Protein AF-A0A6A0GXQ6-F1 (afdb_monomer_lite)

Secondary structure (DSSP, 8-state):
-GGG-TTTTT-SGGG-----HHHHHTT-S-TT-EEE--SS---TT-TTTTTTB-GGG--BTTTTBS--PPPTTTT--HHHHHHHHHHPPSSSSSS---TTTTSEEE-

Foldseek 3Di:
DACPPCQDALVDVVSDHPPLVVCVVVVQQQAPAEDEQPAQFAQCPDLQRVVQEDLVNEDDPPVGGSHRHHDPPPPSCPSNVVQQQAAGAPPPPDDHGHSRNNHRYYD

pLDDT: mean 97.02, std 3.21, range [77.69, 98.88]

Organism: Hyalella azteca (NCBI:txid294128)

Structure (mmCIF, N/CA/C/O backbone):
data_AF-A0A6A0GXQ6-F1
#
_entry.id   AF-A0A6A0GXQ6-F1
#
loop_
_atom_site.group_PDB
_atom_site.id
_atom_site.type_symbol
_atom_site.label_atom_id
_atom_site.label_alt_id
_atom_site.label_comp_id
_atom_site.label_asym_id
_atom_site.label_entity_id
_atom_site.label_seq_id
_atom_site.pdbx_PDB_ins_code
_atom_site.Cartn_x
_atom_site.Cartn_y
_atom_site.Cartn_z
_atom_site.occupancy
_atom_site.B_iso_or_equiv
_atom_site.auth_seq_id
_atom_site.auth_comp_id
_atom_site.auth_asym_id
_atom_site.auth_atom_id
_atom_site.pdbx_PDB_model_num
ATOM 1 N N . MET A 1 1 ? 1.145 -6.807 13.036 1.00 93.50 1 MET A N 1
ATOM 2 C CA . MET A 1 1 ? 1.440 -5.407 13.424 1.00 93.50 1 MET A CA 1
ATOM 3 C C . MET A 1 1 ? 0.217 -4.490 13.428 1.00 93.50 1 MET A C 1
ATOM 5 O O . MET A 1 1 ? 0.353 -3.414 13.987 1.00 93.50 1 MET A O 1
ATOM 9 N N . TYR A 1 2 ? -0.976 -4.871 12.934 1.00 95.62 2 TYR A N 1
ATOM 10 C CA . TYR A 1 2 ? -2.162 -3.984 12.965 1.00 95.62 2 TYR A CA 1
ATOM 11 C C . TYR A 1 2 ? -2.444 -3.334 14.332 1.00 95.62 2 TYR A C 1
ATOM 13 O O . TYR A 1 2 ? -2.738 -2.148 14.394 1.00 95.62 2 TYR A O 1
ATOM 21 N N . GLY A 1 3 ? -2.262 -4.061 15.442 1.00 95.69 3 GLY A N 1
ATOM 22 C CA . GLY A 1 3 ? -2.396 -3.500 16.796 1.00 95.69 3 GLY A CA 1
ATOM 23 C C . GLY A 1 3 ? -1.464 -2.312 17.104 1.00 95.69 3 GLY A C 1
ATOM 24 O O . GLY A 1 3 ? -1.776 -1.516 17.979 1.00 95.69 3 GLY A O 1
ATOM 25 N N . GLN A 1 4 ? -0.357 -2.160 16.371 1.00 97.19 4 GLN A N 1
ATOM 26 C CA . GLN A 1 4 ? 0.614 -1.063 16.497 1.00 97.19 4 GLN A CA 1
ATOM 27 C C . GLN A 1 4 ? 0.333 0.107 15.534 1.00 97.19 4 GLN A C 1
ATOM 29 O O . GLN A 1 4 ? 0.910 1.180 15.700 1.00 97.19 4 GLN A O 1
ATOM 34 N N . GLN A 1 5 ? -0.552 -0.061 14.543 1.00 97.94 5 GLN A N 1
ATOM 35 C CA . GLN A 1 5 ? -0.946 1.000 13.607 1.00 97.94 5 GLN A CA 1
ATOM 36 C C . GLN A 1 5 ? -2.005 1.903 14.245 1.00 97.94 5 GLN A C 1
ATOM 38 O O . GLN A 1 5 ? -3.168 1.925 13.840 1.00 97.94 5 GLN A O 1
ATOM 43 N N . TRP A 1 6 ? -1.579 2.648 15.266 1.00 97.81 6 TRP A N 1
ATOM 44 C CA . TRP A 1 6 ? -2.411 3.545 16.073 1.00 97.81 6 TRP A CA 1
ATOM 45 C C . TRP A 1 6 ? -3.264 4.504 15.232 1.00 97.81 6 TRP A C 1
ATOM 47 O O . TRP A 1 6 ? -4.384 4.834 15.614 1.00 97.81 6 TRP A O 1
ATOM 57 N N . TYR A 1 7 ? -2.755 4.894 14.060 1.00 97.88 7 TYR A N 1
ATOM 58 C CA . TYR A 1 7 ? -3.397 5.787 13.098 1.00 97.88 7 TYR A CA 1
ATOM 59 C C . TYR A 1 7 ? -4.589 5.159 12.344 1.00 97.88 7 TYR A C 1
ATOM 61 O O . TYR A 1 7 ? -5.322 5.885 11.671 1.00 97.88 7 TYR A O 1
ATOM 69 N N . LEU A 1 8 ? -4.820 3.843 12.468 1.00 97.88 8 LEU A N 1
ATOM 70 C CA . LEU A 1 8 ? -5.943 3.112 11.848 1.00 97.88 8 LEU A CA 1
ATOM 71 C C . LEU A 1 8 ? -6.930 2.500 12.847 1.00 97.88 8 LEU A C 1
ATOM 73 O O . LEU A 1 8 ? -8.004 2.060 12.434 1.00 97.88 8 LEU A O 1
ATOM 77 N N . ASN A 1 9 ? -6.543 2.363 14.116 1.00 96.31 9 ASN A N 1
ATOM 78 C CA . ASN A 1 9 ? -7.216 1.464 15.058 1.00 96.31 9 ASN A CA 1
ATOM 79 C C . ASN A 1 9 ? -7.576 2.124 16.401 1.00 96.31 9 ASN A C 1
ATOM 81 O O . ASN A 1 9 ? -7.770 1.420 17.392 1.00 96.31 9 ASN A O 1
ATOM 85 N N . ARG A 1 10 ? -7.647 3.463 16.446 1.00 95.75 10 ARG A N 1
ATOM 86 C CA . ARG A 1 10 ? -7.842 4.267 17.670 1.00 95.75 10 ARG A CA 1
ATOM 87 C C . ARG A 1 10 ? -6.787 4.044 18.757 1.00 95.75 10 ARG A C 1
ATOM 89 O O . ARG A 1 10 ? -7.055 4.273 19.934 1.00 95.75 10 ARG A O 1
ATOM 96 N N . GLY A 1 11 ? -5.591 3.598 18.383 1.00 94.69 11 GLY A N 1
ATOM 97 C CA . GLY A 1 11 ? -4.497 3.339 19.319 1.00 94.69 11 GLY A CA 1
ATOM 98 C C . GLY A 1 11 ? -3.775 4.597 19.813 1.00 94.69 11 GLY A C 1
ATOM 99 O O . GLY A 1 11 ? -2.924 4.488 20.694 1.00 94.69 11 GLY A O 1
ATOM 100 N N . ALA A 1 12 ? -4.065 5.781 19.258 1.00 95.12 12 ALA A N 1
ATOM 101 C CA . ALA A 1 12 ? -3.449 7.029 19.705 1.00 95.12 12 ALA A CA 1
ATOM 102 C C . ALA A 1 12 ? -4.010 7.501 21.055 1.00 95.12 12 ALA A C 1
ATOM 104 O O . ALA A 1 12 ? -5.110 7.126 21.469 1.00 95.12 12 ALA A O 1
ATOM 105 N N . ASN A 1 13 ? -3.282 8.405 21.718 1.00 95.19 13 ASN A N 1
ATOM 106 C CA . ASN A 1 13 ? -3.768 9.064 22.929 1.00 95.19 13 ASN A CA 1
ATOM 107 C C . ASN A 1 13 ? -5.121 9.750 22.666 1.00 95.19 13 ASN A C 1
ATOM 109 O O . ASN A 1 13 ? -5.258 10.476 21.687 1.00 95.19 13 ASN A O 1
ATOM 113 N N . GLY A 1 14 ? -6.114 9.521 23.526 1.00 94.31 14 GLY A N 1
ATOM 114 C CA . GLY A 1 14 ? -7.475 10.038 23.337 1.00 94.31 14 GLY A CA 1
ATOM 115 C C . GLY A 1 14 ? -8.326 9.276 22.312 1.00 94.31 14 GLY A C 1
ATOM 116 O O . GLY A 1 14 ? -9.447 9.694 22.040 1.00 94.31 14 GLY A O 1
ATOM 117 N N . GLY A 1 15 ? -7.833 8.159 21.763 1.00 95.25 15 GLY A N 1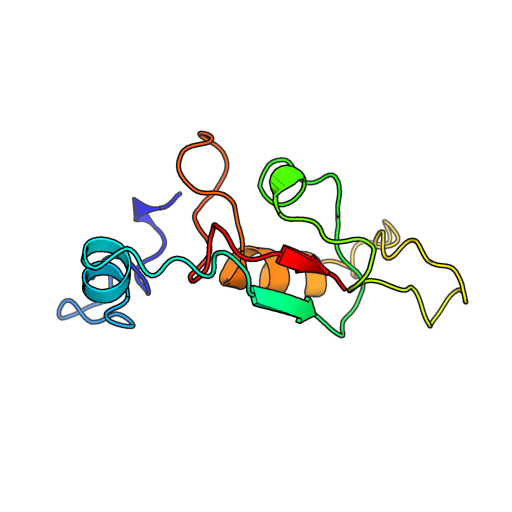
ATOM 118 C CA . GLY A 1 15 ? -8.574 7.330 20.809 1.00 95.25 15 GLY A CA 1
ATOM 119 C C . GLY A 1 15 ? -8.637 7.901 19.390 1.00 95.25 15 GLY A C 1
ATOM 120 O O . GLY A 1 15 ? -9.504 7.495 18.617 1.00 95.25 15 GLY A O 1
ATOM 121 N N . TYR A 1 16 ? -7.757 8.851 19.053 1.00 97.19 16 TYR A N 1
ATOM 122 C CA . TYR A 1 16 ? -7.704 9.465 17.725 1.00 97.19 16 TYR A CA 1
ATOM 123 C C . TYR A 1 16 ? -7.118 8.515 16.672 1.00 97.19 16 TYR A C 1
ATOM 125 O O . TYR A 1 16 ? -6.193 7.751 16.943 1.00 97.19 16 TYR A O 1
ATOM 133 N N . ASP A 1 17 ? -7.648 8.596 15.455 1.00 98.06 17 ASP A N 1
ATOM 134 C CA . ASP A 1 17 ? -7.163 7.917 14.256 1.00 98.06 17 ASP A CA 1
ATOM 135 C C . ASP A 1 17 ? -7.693 8.633 12.997 1.00 98.06 17 ASP A C 1
ATOM 137 O O . ASP A 1 17 ? -8.355 9.670 13.085 1.00 98.06 17 ASP A O 1
ATOM 141 N N . MET A 1 18 ? -7.415 8.085 11.812 1.00 98.12 18 MET A N 1
ATOM 142 C CA . MET A 1 18 ? -7.950 8.598 10.542 1.00 98.12 18 MET A CA 1
ATOM 143 C C . MET A 1 18 ? -9.420 8.213 10.283 1.00 98.12 18 MET A C 1
ATOM 145 O O . MET A 1 18 ? -9.962 8.530 9.226 1.00 98.12 18 MET A O 1
ATOM 149 N N . ASN A 1 19 ? -10.075 7.514 11.216 1.00 97.88 19 ASN A N 1
ATOM 150 C CA . ASN A 1 19 ? -11.454 7.044 11.112 1.00 97.88 19 ASN A CA 1
ATOM 151 C C . ASN A 1 19 ? -11.737 6.221 9.834 1.00 97.88 19 ASN A C 1
ATOM 153 O O . ASN A 1 19 ? -12.767 6.390 9.177 1.00 97.88 19 ASN A O 1
ATOM 157 N N . VAL A 1 20 ? -10.819 5.313 9.478 1.00 98.19 20 VAL A N 1
ATOM 158 C CA . VAL A 1 20 ? -10.912 4.475 8.263 1.00 98.19 20 VAL A CA 1
ATOM 159 C C . VAL A 1 20 ? -11.848 3.274 8.460 1.00 98.19 20 VAL A C 1
ATOM 161 O O . VAL A 1 20 ? -12.523 2.847 7.523 1.00 98.19 20 VAL A O 1
ATOM 164 N N . ALA A 1 21 ? -11.962 2.748 9.684 1.00 97.25 21 ALA A N 1
ATOM 165 C CA . ALA A 1 21 ? -12.753 1.547 9.965 1.00 97.25 21 ALA A CA 1
ATOM 166 C C . ALA A 1 21 ? -14.229 1.629 9.502 1.00 97.25 21 ALA A C 1
ATOM 168 O O . ALA A 1 21 ? -14.707 0.658 8.910 1.00 97.25 21 ALA A O 1
ATOM 169 N N . PRO A 1 22 ? -14.961 2.753 9.664 1.00 98.31 22 PRO A N 1
ATOM 170 C CA . PRO A 1 22 ? -16.306 2.888 9.099 1.00 98.31 22 PRO A CA 1
ATOM 171 C C . PRO A 1 22 ? -16.365 2.799 7.565 1.00 98.31 22 PRO A C 1
ATOM 173 O O . PRO A 1 22 ? -17.370 2.338 7.026 1.00 98.31 22 PRO A O 1
ATOM 176 N N . ALA A 1 23 ? -15.320 3.221 6.843 1.00 98.62 23 ALA A N 1
ATOM 177 C CA . ALA A 1 23 ? -15.254 3.065 5.388 1.00 98.62 23 ALA A CA 1
ATOM 178 C C . ALA A 1 23 ? -15.102 1.584 5.006 1.00 98.62 23 ALA A C 1
ATOM 180 O O . ALA A 1 23 ? -15.847 1.091 4.157 1.00 98.62 23 ALA A O 1
ATOM 181 N N . TRP A 1 24 ? -14.232 0.853 5.711 1.00 98.50 24 TRP A N 1
ATOM 182 C CA . TRP A 1 24 ? -14.083 -0.595 5.541 1.00 98.50 24 TRP A CA 1
ATOM 183 C C . TRP A 1 24 ? -15.371 -1.358 5.873 1.00 98.50 24 TRP A C 1
ATOM 185 O O . TRP A 1 24 ? -15.751 -2.256 5.126 1.00 98.50 24 TRP A O 1
ATOM 195 N N . GLN A 1 25 ? -16.095 -0.972 6.931 1.00 98.44 25 GLN A N 1
ATOM 196 C CA . GLN A 1 25 ? -17.394 -1.566 7.293 1.00 98.44 25 GLN A CA 1
ATOM 197 C C . GLN A 1 25 ? -18.466 -1.361 6.214 1.00 98.44 25 GLN A C 1
ATOM 199 O O . GLN A 1 25 ? -19.345 -2.203 6.051 1.00 98.44 25 GLN A O 1
ATOM 204 N N . LYS A 1 26 ? -18.380 -0.267 5.450 1.00 98.62 26 LYS A N 1
ATOM 205 C CA . LYS A 1 26 ? -19.226 -0.019 4.271 1.00 98.62 26 LYS A CA 1
ATOM 206 C C . LYS A 1 26 ? -18.734 -0.740 3.007 1.00 98.62 26 LYS A C 1
ATOM 208 O O . LYS A 1 26 ? -19.373 -0.629 1.966 1.00 98.62 26 LYS A O 1
ATOM 213 N N . GLY A 1 27 ? -17.618 -1.466 3.081 1.00 98.38 27 GLY A N 1
ATOM 214 C CA . GLY A 1 27 ? -17.028 -2.220 1.972 1.00 98.38 27 GLY A CA 1
ATOM 215 C C . GLY A 1 27 ? -16.028 -1.438 1.112 1.00 98.38 27 GLY A C 1
ATOM 216 O O . GLY A 1 27 ? -15.515 -1.983 0.133 1.00 98.38 27 GLY A O 1
ATOM 217 N N . TYR A 1 28 ? -15.707 -0.187 1.457 1.00 98.75 28 TYR A N 1
ATOM 218 C CA . TYR A 1 28 ? -14.746 0.624 0.705 1.00 98.75 28 TYR A CA 1
ATOM 219 C C . TYR A 1 28 ? -13.321 0.312 1.149 1.00 98.75 28 TYR A C 1
ATOM 221 O O . TYR A 1 28 ? -12.924 0.667 2.250 1.00 98.75 28 TYR A O 1
ATOM 229 N N . THR A 1 29 ? -12.556 -0.359 0.290 1.00 98.75 29 THR A N 1
ATOM 230 C CA . THR A 1 29 ? -11.213 -0.890 0.612 1.00 98.75 29 THR A CA 1
ATOM 231 C C . THR A 1 29 ? -10.159 -0.538 -0.442 1.00 98.75 29 THR A C 1
ATOM 233 O O . THR A 1 29 ? -9.064 -1.090 -0.433 1.00 98.75 29 THR A O 1
ATOM 236 N N . GLY A 1 30 ? -10.502 0.350 -1.381 1.00 98.62 30 GLY A N 1
ATOM 237 C CA . GLY A 1 30 ? -9.656 0.710 -2.525 1.00 98.62 30 GLY A CA 1
ATOM 238 C C . GLY A 1 30 ? -9.791 -0.201 -3.746 1.00 98.62 30 GLY A C 1
ATOM 239 O O . GLY A 1 30 ? -9.188 0.078 -4.774 1.00 98.62 30 GLY A O 1
ATOM 240 N N . LYS A 1 31 ? -10.606 -1.262 -3.678 1.00 98.69 31 LYS A N 1
ATOM 241 C CA . LYS A 1 31 ? -10.815 -2.184 -4.804 1.00 98.69 31 LYS A CA 1
ATOM 242 C C . LYS A 1 31 ? -11.209 -1.441 -6.087 1.00 98.69 31 LYS A C 1
ATOM 244 O O . LYS A 1 31 ? -12.212 -0.732 -6.104 1.00 98.69 31 LYS A O 1
ATOM 249 N N . GLY A 1 32 ? -10.458 -1.683 -7.162 1.00 98.38 32 GLY A N 1
ATOM 250 C CA . GLY A 1 32 ? -10.674 -1.069 -8.478 1.00 98.38 32 GLY A CA 1
ATOM 251 C C . GLY A 1 32 ? -10.001 0.294 -8.666 1.00 98.38 32 GLY A C 1
ATOM 252 O O . GLY A 1 32 ? -10.159 0.892 -9.724 1.00 98.38 32 GLY A O 1
ATOM 253 N N . VAL A 1 33 ? -9.262 0.776 -7.664 1.00 98.81 33 VAL A N 1
ATOM 254 C CA . VAL A 1 33 ? -8.393 1.955 -7.753 1.00 98.81 33 VAL A CA 1
ATOM 255 C C . VAL A 1 33 ? -6.942 1.485 -7.786 1.00 98.81 33 VAL A C 1
ATOM 257 O O . VAL A 1 33 ? -6.592 0.549 -7.067 1.00 98.81 33 VAL A O 1
ATOM 260 N N . THR A 1 34 ? -6.109 2.158 -8.576 1.00 98.69 34 THR A N 1
ATOM 261 C CA . THR A 1 34 ? -4.655 1.969 -8.586 1.00 98.69 34 THR A CA 1
ATOM 262 C C . THR A 1 34 ? -3.970 3.253 -8.124 1.00 98.69 34 THR A C 1
ATOM 264 O O . THR A 1 34 ? -4.376 4.350 -8.512 1.00 98.69 34 THR A O 1
ATOM 267 N N . VAL A 1 35 ? -2.944 3.117 -7.286 1.00 98.88 35 VAL A N 1
ATOM 268 C CA . VAL A 1 35 ? -2.100 4.208 -6.779 1.00 98.88 35 VAL A CA 1
ATOM 269 C C . VAL A 1 35 ? -0.651 3.943 -7.196 1.00 98.88 35 VAL A C 1
ATOM 271 O O . VAL A 1 35 ? -0.229 2.793 -7.219 1.00 98.88 35 VAL A O 1
ATOM 274 N N . SER A 1 36 ? 0.113 4.986 -7.521 1.00 98.75 36 SER A N 1
ATOM 275 C CA . SER A 1 36 ? 1.550 4.884 -7.820 1.00 98.75 36 SER A CA 1
ATOM 276 C C . SER A 1 36 ? 2.345 5.762 -6.852 1.00 98.75 36 SER A C 1
ATOM 278 O O . SER A 1 36 ? 1.927 6.884 -6.550 1.00 98.75 36 SER A O 1
ATOM 280 N N . ILE A 1 37 ? 3.449 5.230 -6.333 1.00 98.75 37 ILE A N 1
ATOM 281 C CA . ILE A 1 37 ? 4.342 5.879 -5.372 1.00 98.75 37 ILE A CA 1
ATOM 282 C C . ILE A 1 37 ? 5.588 6.356 -6.119 1.00 98.75 37 ILE A C 1
ATOM 284 O O . ILE A 1 37 ? 6.481 5.569 -6.394 1.00 98.75 37 ILE A O 1
ATOM 288 N N . LEU A 1 38 ? 5.655 7.647 -6.440 1.00 98.31 38 LEU A N 1
ATOM 289 C CA . LEU A 1 38 ? 6.807 8.224 -7.139 1.00 98.31 38 LEU A CA 1
ATOM 290 C C . LEU A 1 38 ? 7.952 8.482 -6.152 1.00 98.31 38 LEU A C 1
ATOM 292 O O . LEU A 1 38 ? 7.958 9.517 -5.483 1.00 98.31 38 LEU A O 1
ATOM 296 N N . ASP A 1 39 ? 8.879 7.531 -6.035 1.00 97.50 39 ASP A N 1
ATOM 297 C CA . ASP A 1 39 ? 9.882 7.519 -4.964 1.00 97.50 39 ASP A CA 1
ATOM 298 C C . ASP A 1 39 ? 11.175 6.756 -5.346 1.00 97.50 39 ASP A C 1
ATOM 300 O O . ASP A 1 39 ? 11.580 6.764 -6.506 1.00 97.50 39 ASP A O 1
ATOM 304 N N . ASP A 1 40 ? 11.850 6.123 -4.381 1.00 96.19 40 ASP A N 1
ATOM 305 C CA . ASP A 1 40 ? 13.104 5.366 -4.532 1.00 96.19 40 ASP A CA 1
ATOM 306 C C . ASP A 1 40 ? 12.931 3.892 -4.964 1.00 96.19 40 ASP A C 1
ATOM 308 O O . ASP A 1 40 ? 13.875 3.098 -4.890 1.00 96.19 40 ASP A O 1
ATOM 312 N N . GLY A 1 41 ? 11.735 3.538 -5.437 1.00 97.50 41 GLY A N 1
ATOM 313 C CA . GLY A 1 41 ? 11.356 2.197 -5.875 1.00 97.50 41 GLY A CA 1
ATOM 314 C C . GLY A 1 41 ? 10.412 1.473 -4.911 1.00 97.50 41 GLY A C 1
ATOM 315 O O . GLY A 1 41 ? 10.211 1.841 -3.748 1.00 97.50 41 GLY 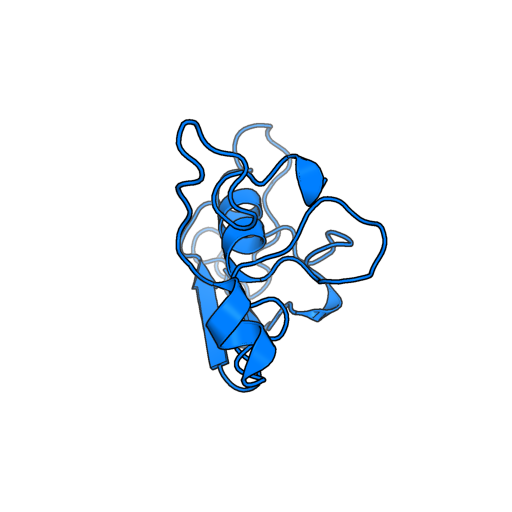A O 1
ATOM 316 N N . ILE A 1 42 ? 9.814 0.391 -5.401 1.00 98.06 42 ILE A N 1
ATOM 317 C CA . ILE A 1 42 ? 8.894 -0.459 -4.644 1.00 98.06 42 ILE A CA 1
ATOM 318 C C . ILE A 1 42 ? 9.380 -1.903 -4.689 1.00 98.06 42 ILE A C 1
ATOM 320 O O . ILE A 1 42 ? 9.543 -2.499 -5.751 1.00 98.06 42 ILE A O 1
ATOM 324 N N . GLN A 1 43 ? 9.587 -2.502 -3.515 1.00 97.88 43 GLN A N 1
ATOM 325 C CA . GLN A 1 43 ? 9.883 -3.922 -3.395 1.00 97.88 43 GLN A CA 1
ATOM 326 C C . GLN A 1 43 ? 8.620 -4.722 -3.736 1.00 97.88 43 GLN A C 1
ATOM 328 O O . GLN A 1 43 ? 7.880 -5.184 -2.864 1.00 97.88 43 GLN A O 1
ATOM 333 N N . HIS A 1 44 ? 8.357 -4.877 -5.029 1.00 98.06 44 HIS A N 1
ATOM 334 C CA . HIS A 1 44 ? 7.122 -5.453 -5.545 1.00 98.06 44 HIS A CA 1
ATOM 335 C C . HIS A 1 44 ? 6.943 -6.932 -5.155 1.00 98.06 44 HIS A C 1
ATOM 337 O O . HIS A 1 44 ? 5.826 -7.442 -5.159 1.00 98.06 44 HIS A O 1
ATOM 343 N N . ASN A 1 45 ? 8.017 -7.626 -4.755 1.00 97.94 45 ASN A N 1
ATOM 344 C CA . ASN A 1 45 ? 7.969 -8.994 -4.230 1.00 97.94 45 ASN A CA 1
ATOM 345 C C . ASN A 1 45 ? 7.793 -9.086 -2.699 1.00 97.94 45 ASN A C 1
ATOM 347 O O . ASN A 1 45 ? 7.791 -10.194 -2.156 1.00 97.94 45 ASN A O 1
ATOM 351 N N . HIS A 1 46 ? 7.635 -7.963 -1.989 1.00 98.06 46 HIS A N 1
ATOM 352 C CA . HIS A 1 46 ? 7.412 -7.973 -0.544 1.00 98.06 46 HIS A CA 1
ATOM 353 C C . HIS A 1 46 ? 6.101 -8.723 -0.216 1.00 98.06 46 HIS A C 1
ATOM 355 O O . HIS A 1 46 ? 5.083 -8.454 -0.860 1.00 98.06 46 HIS A O 1
ATOM 361 N N . PRO A 1 47 ? 6.052 -9.622 0.793 1.00 98.06 47 PRO A N 1
ATOM 362 C CA . PRO A 1 47 ? 4.873 -10.468 1.043 1.00 98.06 47 PRO A CA 1
ATOM 363 C C . PRO A 1 47 ? 3.584 -9.700 1.370 1.00 98.06 47 PRO A C 1
ATOM 365 O O . PRO A 1 47 ? 2.489 -10.243 1.249 1.00 98.06 47 PRO A O 1
ATOM 368 N N . ASP A 1 48 ? 3.723 -8.441 1.789 1.00 97.94 48 ASP A N 1
ATOM 369 C CA . ASP A 1 48 ? 2.609 -7.535 2.089 1.00 97.94 48 ASP A CA 1
ATOM 370 C C . ASP A 1 48 ? 2.193 -6.649 0.900 1.00 97.94 48 ASP A C 1
ATOM 372 O O . ASP A 1 48 ? 1.192 -5.954 0.986 1.00 97.94 48 ASP A O 1
ATOM 376 N N . ILE A 1 49 ? 2.944 -6.668 -0.205 1.00 98.50 49 ILE A N 1
ATOM 377 C CA . ILE A 1 49 ? 2.706 -5.852 -1.410 1.00 98.50 49 ILE A CA 1
ATOM 378 C C . ILE A 1 49 ? 2.365 -6.723 -2.622 1.00 98.50 49 ILE A C 1
ATOM 380 O O . ILE A 1 49 ? 1.498 -6.357 -3.408 1.00 98.50 49 ILE A O 1
ATOM 384 N N . ALA A 1 50 ? 2.993 -7.894 -2.762 1.00 98.31 50 ALA A N 1
ATOM 385 C CA . ALA A 1 50 ? 3.038 -8.663 -4.007 1.00 98.31 50 ALA A CA 1
ATOM 386 C C . ALA A 1 50 ? 1.677 -8.980 -4.648 1.00 98.31 50 ALA A C 1
ATOM 388 O O . ALA A 1 50 ? 1.576 -9.052 -5.868 1.00 98.31 50 ALA A O 1
ATOM 389 N N . ARG A 1 51 ? 0.614 -9.157 -3.854 1.00 98.19 51 ARG A N 1
ATOM 390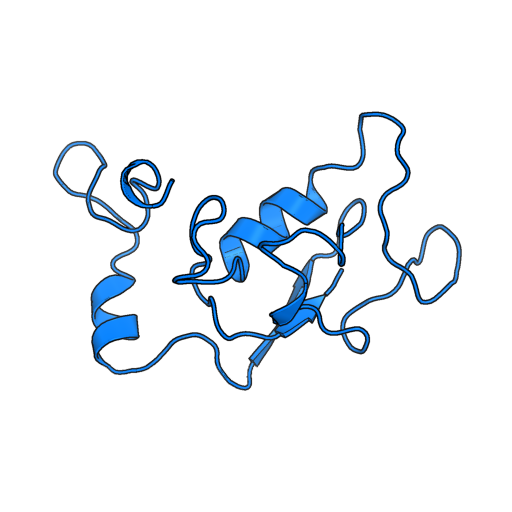 C CA . ARG A 1 51 ? -0.738 -9.392 -4.393 1.00 98.19 51 ARG A CA 1
ATOM 391 C C . ARG A 1 51 ? -1.380 -8.131 -4.974 1.00 98.19 51 ARG A C 1
ATOM 393 O O . ARG A 1 51 ? -2.198 -8.239 -5.882 1.00 98.19 51 ARG A O 1
ATOM 400 N N . ASN A 1 52 ? -1.068 -6.980 -4.394 1.00 98.75 52 ASN A N 1
ATOM 401 C CA . ASN A 1 52 ? -1.634 -5.689 -4.763 1.00 98.75 52 ASN A CA 1
ATOM 402 C C . ASN A 1 52 ? -0.755 -4.951 -5.780 1.00 98.75 52 ASN A C 1
ATOM 404 O O . ASN A 1 52 ? -1.195 -3.946 -6.326 1.00 98.75 52 ASN A O 1
ATOM 408 N N . TYR A 1 53 ? 0.464 -5.429 -6.040 1.00 98.81 53 TYR A N 1
ATOM 409 C CA . TYR A 1 53 ? 1.365 -4.824 -7.012 1.00 98.81 53 TYR A CA 1
ATOM 410 C C . TYR A 1 53 ? 0.731 -4.743 -8.410 1.00 98.81 53 TYR A C 1
ATOM 412 O O . TYR A 1 53 ? 0.215 -5.736 -8.926 1.00 98.81 53 TYR A O 1
ATOM 420 N N . ASP A 1 54 ? 0.797 -3.560 -9.018 1.00 98.75 54 ASP A N 1
ATOM 421 C CA . ASP A 1 54 ? 0.320 -3.277 -10.367 1.00 98.75 54 ASP A CA 1
ATOM 422 C C . ASP A 1 54 ? 1.498 -2.833 -11.260 1.00 98.75 54 ASP A C 1
ATOM 424 O O . ASP A 1 54 ? 1.946 -1.681 -11.175 1.00 98.75 54 ASP A O 1
ATOM 428 N N . PRO A 1 55 ? 1.999 -3.716 -12.146 1.00 98.44 55 PRO A N 1
ATOM 429 C CA . PRO A 1 55 ? 3.066 -3.373 -13.082 1.00 98.44 55 PRO A CA 1
ATOM 430 C C . PRO A 1 55 ? 2.698 -2.222 -14.026 1.00 98.44 55 PRO A C 1
ATOM 432 O O . PRO A 1 55 ? 3.577 -1.498 -14.474 1.00 98.44 55 PRO A O 1
ATOM 435 N N . ALA A 1 56 ? 1.409 -2.021 -14.334 1.00 98.38 56 ALA A N 1
ATOM 436 C CA . ALA A 1 56 ? 0.976 -0.943 -15.225 1.00 98.38 56 ALA A CA 1
ATOM 437 C C . ALA A 1 56 ? 1.040 0.443 -14.560 1.00 98.38 56 ALA A C 1
ATOM 439 O O . ALA A 1 56 ? 0.995 1.458 -15.254 1.00 98.38 56 ALA A O 1
ATOM 440 N N . ALA A 1 57 ? 1.149 0.491 -13.230 1.00 98.50 57 ALA A N 1
ATOM 441 C CA . ALA A 1 57 ? 1.359 1.711 -12.454 1.00 98.50 57 ALA A CA 1
ATOM 442 C C . ALA A 1 57 ? 2.808 1.881 -11.987 1.00 98.50 57 ALA A C 1
ATOM 444 O O . ALA A 1 57 ? 3.055 2.651 -11.053 1.00 98.50 57 ALA A O 1
ATOM 445 N N . SER A 1 58 ? 3.734 1.154 -12.614 1.00 98.75 58 SER A N 1
ATOM 446 C CA . SER A 1 58 ? 5.127 1.095 -12.199 1.00 98.75 58 SER A CA 1
ATOM 447 C C . SER A 1 58 ? 6.092 1.354 -13.346 1.00 98.75 58 SER A C 1
ATOM 449 O O . SER A 1 58 ? 5.820 0.969 -14.484 1.00 98.75 58 SER A O 1
ATOM 451 N N . THR A 1 59 ? 7.215 2.003 -13.046 1.00 98.44 59 THR A N 1
ATOM 452 C CA . THR A 1 59 ? 8.341 2.164 -13.977 1.00 98.44 59 THR A CA 1
ATOM 453 C C . THR A 1 59 ? 9.572 2.678 -13.236 1.00 98.44 59 THR A C 1
ATOM 455 O O . THR A 1 59 ? 9.466 3.597 -12.430 1.00 98.44 59 THR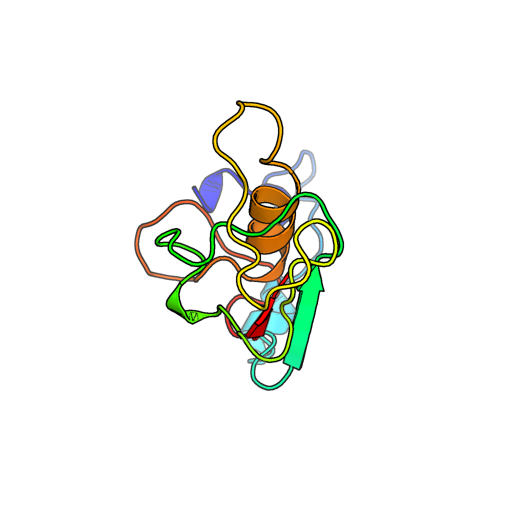 A O 1
ATOM 458 N N . ASP A 1 60 ? 10.758 2.171 -13.573 1.00 98.00 60 ASP A N 1
ATOM 459 C CA . ASP A 1 60 ? 12.014 2.783 -13.144 1.00 98.00 60 ASP A CA 1
ATOM 460 C C . ASP A 1 60 ? 12.471 3.822 -14.179 1.00 98.00 60 ASP A C 1
ATOM 462 O O . ASP A 1 60 ? 12.942 3.507 -15.274 1.00 98.00 60 ASP A O 1
ATOM 466 N N . ILE A 1 61 ? 12.323 5.101 -13.830 1.00 97.25 61 ILE A N 1
ATOM 467 C CA . ILE A 1 61 ? 12.770 6.227 -14.665 1.00 97.25 61 ILE A CA 1
ATOM 468 C C . ILE A 1 61 ? 14.285 6.462 -14.530 1.00 97.25 61 ILE A C 1
ATOM 470 O O . ILE A 1 61 ? 14.897 7.035 -15.432 1.00 97.25 61 ILE A O 1
ATOM 474 N N . ASN A 1 62 ? 14.905 6.027 -13.430 1.00 95.81 62 ASN A N 1
ATOM 475 C CA . ASN A 1 62 ? 16.344 6.168 -13.212 1.00 95.81 62 ASN A CA 1
ATOM 476 C C . ASN A 1 62 ? 17.138 5.229 -14.128 1.00 95.81 62 ASN A C 1
ATOM 478 O O . ASN A 1 62 ? 18.147 5.658 -14.691 1.00 95.81 62 ASN A O 1
ATOM 482 N N . ASP A 1 63 ? 16.656 3.994 -14.300 1.00 95.94 63 ASP A N 1
ATOM 483 C CA . ASP A 1 63 ? 17.300 2.958 -15.127 1.00 95.94 63 ASP A CA 1
ATOM 484 C C . ASP A 1 63 ? 16.624 2.745 -16.488 1.00 95.94 63 ASP A C 1
ATOM 486 O O . ASP A 1 63 ? 17.176 2.084 -17.372 1.00 95.94 63 ASP A O 1
ATOM 490 N N . ASN A 1 64 ? 15.501 3.437 -16.709 1.00 96.69 64 ASN A N 1
ATOM 491 C CA . ASN A 1 64 ? 14.739 3.451 -17.954 1.00 96.69 64 ASN A CA 1
ATOM 492 C C . ASN A 1 64 ? 14.274 2.041 -18.362 1.00 96.69 64 ASN A C 1
ATOM 494 O O . ASN A 1 64 ? 14.435 1.606 -19.509 1.00 96.69 64 ASN A O 1
ATOM 498 N N . ASP A 1 65 ? 13.668 1.343 -17.405 1.00 97.62 65 ASP A N 1
ATOM 499 C CA . ASP A 1 65 ? 13.073 0.024 -17.574 1.00 97.62 65 ASP A CA 1
ATOM 500 C C . ASP A 1 65 ? 11.786 -0.111 -16.719 1.00 97.62 65 ASP A C 1
ATOM 502 O O . ASP A 1 65 ? 11.448 0.794 -15.951 1.00 97.62 65 ASP A O 1
ATOM 506 N N . PRO A 1 66 ? 10.959 -1.153 -16.920 1.00 97.56 66 PRO A N 1
ATOM 507 C CA . PRO A 1 66 ? 9.664 -1.254 -16.252 1.00 97.56 66 PRO A CA 1
ATOM 508 C C . PRO A 1 66 ? 9.722 -1.831 -14.824 1.00 97.56 66 PRO A C 1
ATOM 510 O O . PRO A 1 66 ? 8.665 -1.927 -14.202 1.00 97.56 66 PRO A O 1
ATOM 513 N N . ASP A 1 67 ? 10.882 -2.259 -14.316 1.00 97.94 67 ASP A N 1
ATOM 514 C CA . ASP A 1 67 ? 11.033 -2.893 -13.001 1.00 97.94 67 ASP A CA 1
ATOM 515 C C . ASP A 1 67 ? 11.426 -1.868 -11.920 1.00 97.94 67 ASP A C 1
ATOM 517 O O . ASP A 1 67 ? 12.581 -1.463 -11.849 1.00 97.94 67 ASP A O 1
ATOM 521 N N . PRO A 1 68 ? 10.507 -1.469 -11.022 1.00 97.62 68 PRO A N 1
ATOM 522 C CA . PRO A 1 68 ? 10.787 -0.473 -9.991 1.00 97.62 68 PRO A CA 1
ATOM 523 C C . PRO A 1 68 ? 11.485 -1.064 -8.753 1.00 97.62 68 PRO A C 1
ATOM 525 O O . PRO A 1 68 ? 11.419 -0.471 -7.669 1.00 97.62 68 PRO A O 1
ATOM 528 N N . MET A 1 69 ? 12.056 -2.272 -8.844 1.00 97.56 69 MET A N 1
ATOM 529 C CA . MET A 1 69 ? 12.693 -2.935 -7.712 1.00 97.56 69 MET A CA 1
ATOM 530 C C . MET A 1 69 ? 13.823 -2.056 -7.144 1.00 97.56 69 MET A C 1
ATOM 532 O O . MET A 1 69 ? 14.795 -1.756 -7.841 1.00 97.56 69 MET A O 1
ATOM 536 N N . PRO A 1 70 ? 13.760 -1.665 -5.857 1.00 96.00 70 PRO A N 1
ATOM 537 C CA . PRO A 1 70 ? 14.759 -0.789 -5.275 1.00 96.00 70 PRO A CA 1
ATOM 538 C C . PRO A 1 70 ? 16.121 -1.479 -5.251 1.00 96.00 70 PRO A C 1
ATOM 540 O O . PRO A 1 70 ? 16.252 -2.650 -4.880 1.00 96.00 70 PRO A O 1
ATOM 543 N N . ARG A 1 71 ? 17.170 -0.728 -5.591 1.00 91.94 71 ARG A N 1
ATOM 544 C CA . ARG A 1 71 ? 18.548 -1.219 -5.463 1.00 91.94 71 ARG A CA 1
ATOM 545 C C . ARG A 1 71 ? 18.895 -1.433 -3.991 1.00 91.94 71 ARG A C 1
ATOM 547 O O . ARG A 1 71 ? 18.697 -0.531 -3.180 1.00 91.94 71 ARG A O 1
ATOM 554 N N . ASP A 1 72 ? 19.494 -2.576 -3.665 1.00 83.62 72 ASP A N 1
ATOM 555 C CA . ASP A 1 72 ? 19.914 -2.921 -2.299 1.00 83.62 72 ASP A CA 1
ATOM 556 C C . ASP A 1 72 ? 21.214 -2.194 -1.900 1.00 83.62 72 ASP A C 1
ATOM 558 O O . ASP A 1 72 ? 22.296 -2.775 -1.817 1.00 83.62 72 ASP A O 1
ATOM 562 N N . ASN A 1 73 ? 21.120 -0.873 -1.730 1.00 83.50 73 ASN A N 1
ATOM 563 C CA . ASN A 1 73 ? 22.215 0.009 -1.311 1.00 83.50 73 ASN A CA 1
ATOM 564 C C . ASN A 1 73 ? 22.025 0.575 0.113 1.00 83.50 73 ASN A C 1
ATOM 566 O O . ASN A 1 73 ? 22.839 1.373 0.569 1.00 83.50 73 ASN A O 1
ATOM 570 N N . GLY A 1 74 ? 20.958 0.164 0.810 1.00 77.69 74 GLY A N 1
ATOM 571 C CA . GLY A 1 74 ? 20.613 0.591 2.171 1.00 77.69 74 GLY A CA 1
ATOM 572 C C . GLY A 1 74 ? 19.758 1.863 2.280 1.00 77.69 74 GLY A C 1
ATOM 573 O O . GLY A 1 74 ? 19.148 2.080 3.336 1.00 77.69 74 GLY A O 1
ATOM 574 N N . ASP A 1 75 ? 19.653 2.655 1.210 1.00 86.69 75 ASP A N 1
ATOM 575 C CA . ASP A 1 75 ? 18.924 3.929 1.205 1.00 86.69 75 ASP A CA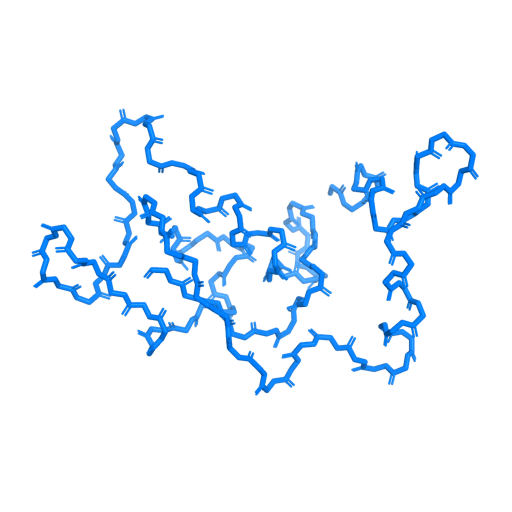 1
ATOM 576 C C . ASP A 1 75 ? 17.555 3.839 0.517 1.00 86.69 75 ASP A C 1
ATOM 578 O O . ASP A 1 75 ? 16.624 4.494 0.983 1.00 86.69 75 ASP A O 1
ATOM 582 N N . ASN A 1 76 ? 17.401 2.961 -0.483 1.00 91.88 76 ASN A N 1
ATOM 583 C CA . ASN A 1 76 ? 16.175 2.812 -1.279 1.00 91.88 76 ASN A CA 1
ATOM 584 C C . ASN A 1 76 ? 15.097 1.971 -0.568 1.00 91.88 76 ASN A C 1
ATOM 586 O O . ASN A 1 76 ? 14.870 0.798 -0.867 1.00 91.88 76 ASN A O 1
ATOM 590 N N . ARG A 1 77 ? 14.480 2.544 0.461 1.00 94.62 77 ARG A N 1
ATOM 591 C CA . ARG A 1 77 ? 13.488 1.876 1.328 1.00 94.62 77 ARG A CA 1
ATOM 592 C C . ARG A 1 77 ? 12.244 2.719 1.567 1.00 94.62 77 ARG A C 1
ATOM 594 O O . ARG A 1 77 ? 11.338 2.261 2.268 1.00 94.62 77 ARG A O 1
ATOM 601 N N . HIS A 1 78 ? 12.223 3.954 1.085 1.00 97.25 78 HIS A N 1
ATOM 602 C CA . HIS A 1 78 ? 11.181 4.923 1.373 1.00 97.25 78 HIS A CA 1
ATOM 603 C C . HIS A 1 78 ? 9.901 4.600 0.589 1.00 97.25 78 HIS A C 1
ATOM 605 O O . HIS A 1 78 ? 8.855 4.406 1.214 1.00 97.25 78 HIS A O 1
ATOM 611 N N . GLY A 1 79 ? 9.992 4.352 -0.718 1.00 98.06 79 GLY A N 1
ATOM 612 C CA . GLY A 1 79 ? 8.862 4.000 -1.577 1.00 98.06 79 GLY A CA 1
ATOM 613 C C . GLY A 1 79 ? 8.145 2.728 -1.131 1.00 98.06 79 GLY A C 1
ATOM 614 O O . GLY A 1 79 ? 6.919 2.702 -1.024 1.00 98.06 79 GLY A O 1
ATOM 615 N N . THR A 1 80 ? 8.891 1.698 -0.723 1.00 98.12 80 THR A N 1
ATOM 616 C CA . THR A 1 80 ? 8.301 0.457 -0.181 1.00 98.12 80 THR A CA 1
ATOM 617 C C . THR A 1 80 ? 7.522 0.694 1.122 1.00 98.12 80 THR A C 1
ATOM 619 O O . THR A 1 80 ? 6.477 0.076 1.340 1.00 98.12 80 THR A O 1
ATOM 622 N N . ARG A 1 81 ? 7.986 1.603 1.994 1.00 97.88 81 ARG A N 1
ATOM 623 C CA . ARG A 1 81 ? 7.259 1.970 3.224 1.00 97.88 81 ARG A CA 1
ATOM 624 C C . ARG A 1 81 ? 5.971 2.714 2.889 1.00 97.88 81 ARG A C 1
ATOM 626 O O . ARG A 1 81 ? 4.912 2.311 3.367 1.00 97.88 81 ARG A O 1
ATOM 633 N N . CYS A 1 82 ? 6.057 3.720 2.020 1.00 98.69 82 CYS A N 1
ATOM 634 C CA . CYS A 1 82 ? 4.903 4.497 1.575 1.00 98.69 82 CYS A CA 1
ATOM 635 C C . CYS A 1 82 ? 3.859 3.618 0.865 1.00 98.69 82 CYS A C 1
ATOM 637 O O . CYS A 1 82 ? 2.666 3.723 1.149 1.00 98.69 82 CYS A O 1
ATOM 639 N N . ALA A 1 83 ? 4.290 2.683 0.013 1.00 98.75 83 ALA A N 1
ATOM 640 C CA . ALA A 1 83 ? 3.411 1.706 -0.626 1.00 98.75 83 ALA A CA 1
ATOM 641 C C . ALA A 1 83 ? 2.668 0.836 0.400 1.00 98.75 83 ALA A C 1
ATOM 643 O O . ALA A 1 83 ? 1.472 0.577 0.249 1.00 98.75 83 ALA A O 1
ATOM 644 N N . GLY A 1 84 ? 3.351 0.428 1.475 1.00 98.69 84 GLY A N 1
ATOM 645 C CA . GLY A 1 84 ? 2.746 -0.322 2.574 1.00 98.69 84 GLY A CA 1
ATOM 646 C C . GLY A 1 84 ? 1.656 0.463 3.307 1.00 98.69 84 GLY A C 1
ATOM 647 O O . GLY A 1 84 ? 0.595 -0.086 3.601 1.00 98.69 84 GLY A O 1
ATOM 648 N N . GLU A 1 85 ? 1.862 1.759 3.549 1.00 98.81 85 GLU A N 1
ATOM 649 C CA . GLU A 1 85 ? 0.847 2.623 4.171 1.00 98.81 85 GLU A CA 1
ATOM 650 C C . GLU A 1 85 ? -0.437 2.709 3.331 1.00 98.81 85 GLU A C 1
ATOM 652 O O . GLU A 1 85 ? -1.548 2.716 3.874 1.00 98.81 85 GLU A O 1
ATOM 657 N N . VAL A 1 86 ? -0.300 2.715 2.002 1.00 98.88 86 VAL A N 1
ATOM 658 C CA . VAL A 1 86 ? -1.438 2.763 1.077 1.00 98.88 86 VAL A CA 1
ATOM 659 C C . VAL A 1 86 ? -2.109 1.399 0.944 1.00 98.88 86 VAL A C 1
ATOM 661 O O . VAL A 1 86 ? -3.312 1.291 1.182 1.00 98.88 86 VAL A O 1
ATOM 664 N N . ALA A 1 87 ? -1.361 0.361 0.570 1.00 98.75 87 ALA A N 1
ATOM 665 C CA . ALA A 1 87 ? -1.924 -0.877 0.034 1.00 98.75 87 ALA A CA 1
ATOM 666 C C . ALA A 1 87 ? -1.267 -2.157 0.574 1.00 98.75 87 ALA A C 1
ATOM 668 O O . ALA A 1 87 ? -1.359 -3.196 -0.082 1.00 98.75 87 ALA A O 1
ATOM 669 N N . ALA A 1 88 ? -0.656 -2.134 1.765 1.00 98.75 88 ALA A N 1
ATOM 670 C CA . ALA A 1 88 ? -0.283 -3.382 2.429 1.00 98.75 88 ALA A CA 1
ATOM 671 C C . ALA A 1 88 ? -1.502 -4.312 2.575 1.00 98.75 88 ALA A C 1
ATOM 673 O O . ALA A 1 88 ? -2.599 -3.881 2.952 1.00 98.75 88 ALA A O 1
ATOM 674 N N . MET A 1 89 ? -1.311 -5.586 2.251 1.00 98.38 89 MET A N 1
ATOM 675 C CA . MET A 1 89 ? -2.351 -6.606 2.247 1.00 98.38 89 MET A CA 1
ATOM 676 C C . MET A 1 89 ? -2.974 -6.789 3.637 1.00 98.38 89 MET A C 1
ATOM 678 O O . MET A 1 89 ? -2.296 -6.888 4.650 1.00 98.38 89 MET A O 1
ATOM 682 N N . ALA A 1 90 ? -4.299 -6.918 3.688 1.00 97.62 90 ALA A N 1
ATOM 683 C CA . ALA A 1 90 ? -4.987 -7.321 4.911 1.00 97.62 90 ALA A CA 1
ATOM 684 C C . ALA A 1 90 ? -5.021 -8.854 5.056 1.00 97.62 90 ALA A C 1
ATOM 686 O O . ALA A 1 90 ? -5.115 -9.582 4.066 1.00 97.62 90 ALA A O 1
ATOM 687 N N . HIS A 1 91 ? -5.065 -9.342 6.301 1.00 95.50 91 HIS A N 1
ATOM 688 C CA . HIS A 1 91 ? -5.367 -10.743 6.648 1.00 95.50 91 HIS A CA 1
ATOM 689 C C . HIS A 1 91 ? -4.408 -11.808 6.073 1.00 95.50 91 HIS A C 1
ATOM 691 O O . HIS A 1 91 ? -4.814 -12.946 5.850 1.00 95.50 91 HIS A O 1
ATOM 697 N N . ASN A 1 92 ? -3.136 -11.472 5.861 1.00 97.00 92 ASN A N 1
ATOM 698 C CA . ASN A 1 92 ? -2.100 -12.385 5.348 1.00 97.00 92 ASN A CA 1
ATOM 699 C C . ASN A 1 92 ? -1.058 -12.807 6.407 1.00 97.00 92 ASN A C 1
ATOM 701 O O . ASN A 1 92 ? -0.078 -13.461 6.066 1.00 97.00 92 ASN A O 1
ATOM 705 N N . ASN A 1 93 ? -1.256 -12.433 7.678 1.00 94.62 93 ASN A N 1
ATOM 706 C CA . ASN A 1 93 ? -0.311 -12.632 8.787 1.00 94.62 93 ASN A CA 1
ATOM 707 C C . ASN A 1 93 ? 1.080 -11.993 8.591 1.00 94.62 93 ASN A C 1
ATOM 709 O O . ASN A 1 93 ? 1.989 -12.278 9.371 1.00 94.62 93 ASN A O 1
ATOM 713 N N . GLN A 1 94 ? 1.239 -11.098 7.616 1.00 95.81 94 GLN A N 1
ATOM 714 C CA . GLN A 1 94 ? 2.426 -10.272 7.446 1.00 95.81 94 GLN A CA 1
ATOM 715 C C . GLN A 1 94 ? 2.166 -8.889 8.053 1.00 95.81 94 GLN A C 1
ATOM 717 O O . GLN A 1 94 ? 1.033 -8.430 8.073 1.00 95.81 94 GLN A O 1
ATOM 722 N N . CYS A 1 95 ? 3.211 -8.255 8.596 1.00 96.62 95 CYS A N 1
ATOM 723 C CA . CYS A 1 95 ? 3.245 -6.838 8.974 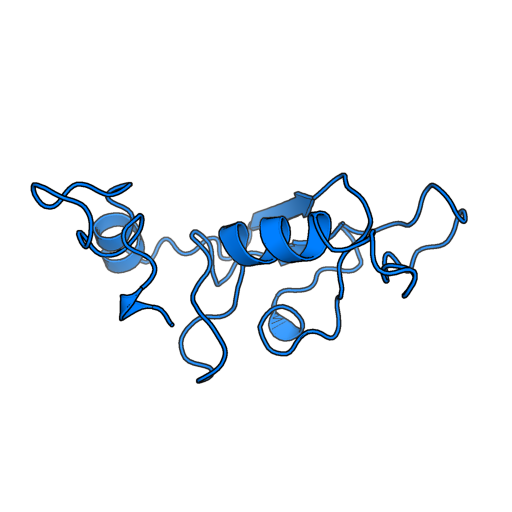1.00 96.62 95 CYS A CA 1
ATOM 724 C C . CYS A 1 95 ? 1.885 -6.221 9.385 1.00 96.62 95 CYS A C 1
ATOM 726 O O . CYS A 1 95 ? 1.333 -6.610 10.422 1.00 96.62 95 CYS A O 1
ATOM 728 N N . GLY A 1 96 ? 1.419 -5.189 8.681 1.00 97.75 96 GLY A N 1
ATOM 729 C CA . GLY A 1 96 ? 0.292 -4.332 9.055 1.00 97.75 96 GLY A CA 1
ATOM 730 C C . GLY A 1 96 ? -0.873 -4.460 8.079 1.00 97.75 96 GLY A C 1
ATOM 731 O O . GLY A 1 96 ? -1.242 -5.556 7.687 1.00 97.75 96 GLY A O 1
ATOM 732 N N . VAL A 1 97 ? -1.490 -3.331 7.751 1.00 98.50 97 VAL A N 1
ATOM 733 C CA . VAL A 1 97 ? -2.493 -3.201 6.694 1.00 98.50 97 VAL A CA 1
ATOM 734 C C . VAL A 1 97 ? -2.421 -1.796 6.105 1.00 98.50 97 VAL A C 1
ATOM 736 O O . VAL A 1 97 ? -2.183 -0.831 6.838 1.00 98.50 97 VAL A O 1
ATOM 739 N N . GLY A 1 98 ? -2.631 -1.677 4.798 1.00 98.69 98 GLY A N 1
ATOM 740 C CA . GLY A 1 98 ? -2.757 -0.394 4.123 1.00 98.69 98 GLY A CA 1
ATOM 741 C C . GLY A 1 98 ? -4.141 0.217 4.331 1.00 98.69 98 GLY A C 1
ATOM 742 O O . GLY A 1 98 ? -5.126 -0.489 4.562 1.00 98.69 98 GLY A O 1
ATOM 743 N N . VAL A 1 99 ? -4.248 1.539 4.208 1.00 98.81 99 VAL A N 1
ATOM 744 C CA . VAL A 1 99 ? -5.545 2.245 4.240 1.00 98.81 99 VAL A CA 1
ATOM 745 C C . VAL A 1 99 ? -6.510 1.674 3.187 1.00 98.81 99 VAL A C 1
ATOM 747 O O . VAL A 1 99 ? -7.697 1.466 3.456 1.00 98.81 99 VAL A O 1
ATOM 750 N N . ALA A 1 100 ? -5.985 1.378 2.001 1.00 98.75 100 ALA A N 1
ATOM 751 C CA . ALA A 1 100 ? -6.675 0.863 0.829 1.00 98.75 100 ALA A CA 1
ATOM 752 C C . ALA A 1 100 ? -6.121 -0.523 0.444 1.00 98.75 100 ALA A C 1
ATOM 754 O O . ALA A 1 100 ? -5.639 -0.739 -0.662 1.00 98.75 100 ALA A O 1
ATOM 755 N N . TYR A 1 101 ? -6.195 -1.480 1.370 1.00 98.69 101 TYR A N 1
ATOM 756 C CA . TYR A 1 101 ? -5.583 -2.814 1.266 1.00 98.69 101 TYR A CA 1
ATOM 757 C C . TYR A 1 101 ? -6.061 -3.723 0.111 1.00 98.69 101 TYR A C 1
ATOM 759 O O . TYR A 1 101 ? -5.574 -4.847 -0.005 1.00 98.69 101 TYR A O 1
ATOM 767 N N . ASN A 1 102 ? -7.021 -3.289 -0.716 1.00 98.75 102 ASN A N 1
ATOM 768 C CA . ASN A 1 102 ? -7.437 -3.965 -1.956 1.00 98.75 102 ASN A CA 1
ATOM 769 C C . ASN A 1 102 ? -7.203 -3.107 -3.221 1.00 98.75 102 ASN A C 1
ATOM 771 O O . ASN A 1 102 ? -7.712 -3.461 -4.287 1.00 98.75 102 ASN A O 1
ATOM 775 N N . ALA A 1 103 ? -6.522 -1.963 -3.111 1.00 98.88 103 ALA A N 1
ATOM 776 C CA . ALA A 1 103 ? -6.099 -1.166 -4.262 1.00 98.88 103 ALA A CA 1
ATOM 777 C C . ALA A 1 103 ? -4.918 -1.825 -4.992 1.00 98.88 103 ALA A C 1
ATOM 779 O O . ALA A 1 103 ? -4.147 -2.563 -4.381 1.00 98.88 103 ALA A O 1
ATOM 780 N N . GLY A 1 104 ? -4.769 -1.520 -6.282 1.00 98.88 104 GLY A N 1
ATOM 781 C CA . GLY A 1 104 ? -3.510 -1.725 -6.994 1.00 98.88 104 GLY A CA 1
ATOM 782 C C . GLY A 1 104 ? -2.456 -0.723 -6.510 1.00 98.88 104 GLY A C 1
ATOM 783 O O . GLY A 1 104 ? -2.799 0.425 -6.212 1.00 98.88 104 GLY A O 1
ATOM 784 N N . ILE A 1 105 ? -1.191 -1.134 -6.427 1.00 98.88 105 ILE A N 1
ATOM 785 C CA . ILE A 1 105 ? -0.078 -0.278 -6.001 1.00 98.88 105 ILE A CA 1
ATOM 786 C C . ILE A 1 105 ? 1.133 -0.451 -6.918 1.00 98.88 105 ILE A C 1
ATOM 788 O O . ILE A 1 105 ? 1.567 -1.569 -7.173 1.00 98.88 105 ILE A O 1
ATOM 792 N N . GLY A 1 106 ? 1.681 0.653 -7.406 1.00 98.62 106 GLY A N 1
ATOM 793 C CA . GLY A 1 106 ? 2.914 0.682 -8.190 1.00 98.62 106 GLY A CA 1
ATOM 794 C C . GLY A 1 106 ? 3.897 1.721 -7.666 1.00 98.62 106 GLY A C 1
ATOM 795 O O . GLY A 1 106 ? 3.623 2.384 -6.660 1.00 98.62 106 GLY A O 1
ATOM 796 N N . GLY A 1 107 ? 5.025 1.863 -8.352 1.00 96.19 107 GLY A N 1
ATOM 797 C CA . GLY A 1 107 ? 6.066 2.842 -8.042 1.00 96.19 107 GLY A CA 1
ATOM 798 C C . GLY A 1 107 ? 7.110 2.964 -9.133 1.00 96.19 107 GLY A C 1
ATOM 799 O O . GLY A 1 107 ? 7.071 2.136 -10.071 1.00 96.19 107 GLY A O 1
#

Sequence (107 aa):
MYGQQWYLNRGANGGYDMNVAPAWQKGYTGKGVTVSILDDGIQHNHPDIARNYDPAASTDINDNDPDPMPRDNGDNRHGTRCAGEVAAMAHNNQCGVGVAYNAGIGG

Radius of gyration: 14.39 Å; chains: 1; bounding box: 41×23×41 Å

InterPro domains:
  IPR000209 Peptidase S8/S53 domain [PF00082] (30-106)
  IPR015500 Peptidase S8, subtilisin-related [PR00723] (30-49)
  IPR015500 Peptidase S8, subtilisin-related [PR00723] (74-87)
  IPR022398 Peptidase S8, subtilisin, His-active site [PS00137] (78-88)
  IPR023827 Peptidase S8, subtilisin, Asp-active site [PS00136] (35-46)
  IPR036852 Peptidase S8/S53 domain superfamily [G3DSA:3.40.50.200] (1-107)
  IPR036852 Peptidase S8/S53 domain superfamily [SSF52743] (2-106)